Protein AF-A0A536P6S2-F1 (afdb_monomer)

Mean predicted aligned error: 12.69 Å

Secondary structure (DSSP, 8-state):
-------------------HHHHHHT-------SS-----PPEEEEEEEGGGTEEEEEETTS-EEEEEHHHHHHT--SHHHHEETTEEPS--TTPPPPHHHH-EEEEEEETTTEEEEEETTS-----EEHHHHHHHTT----

pLDDT: mean 82.08, std 23.65, range [28.11, 98.81]

Nearest PDB structures (foldseek):
  3o2g-assembly1_A  TM=8.408E-01  e=2.903E-04  Homo sapiens
  3n6w-assembly1_A-2  TM=8.376E-01  e=4.208E-04  Homo sapiens
  6npb-assembly1_A  TM=7.966E-01  e=5.657E-03  Leisingera caerulea
  6npc-assembly1_B  TM=8.077E-01  e=8.723E-03  Leisingera caerulea
  3k8r-assembly1_B  TM=5.014E-01  e=1.050E-02  Rhodospirillum rubrum ATCC 11170

Foldseek 3Di:
DDDDDDDDDDDDDPDPDPPVVVVVVPPPVPPPPDDDPQPDWFFPDWDQDQVQQWTWTQIPVRDIFIDRQVNVLLVQPDCQRQNDDPGGHPHDPPDDDDPQSRAFDDWADDPRFFIWTQTSVRDTRRTQGPVNRCVVRVNRDD

Sequence (142 aa):
MAGLGEIVDRDDPADAQLDLAEVVQRRRHVRIIERVADVFHRPASWEIVPDRKIFQITWDDGAVAEYPWEPLRRACPCAYCSGEGTFAGNVTATTKFSDTQTTLKEVYAVGRYGVTPEWADGHDTGIYTFKMLRKAAGLDQG

Solvent-accessible surface area (backbone atoms only — not comparable to full-atom values): 8950 Å² total; per-residue (Å²): 134,88,77,87,80,90,82,86,83,85,81,80,83,78,79,85,74,79,64,64,68,64,66,62,72,64,66,69,79,72,75,83,85,81,63,86,69,74,65,83,70,48,74,68,46,72,49,79,41,73,98,75,41,31,40,36,39,35,33,68,85,69,51,74,40,79,40,48,32,56,67,50,54,65,63,29,63,23,50,67,32,56,20,54,94,92,46,79,32,78,48,56,97,81,61,82,77,55,70,50,59,37,33,77,71,48,75,43,77,44,83,95,53,28,34,25,49,30,24,64,68,70,51,52,75,27,64,46,34,46,69,55,54,33,49,75,63,70,61,74,77,99

Structure (mmCIF, N/CA/C/O backbone):
data_AF-A0A536P6S2-F1
#
_entry.id   AF-A0A536P6S2-F1
#
loop_
_atom_site.group_PDB
_atom_site.id
_atom_site.type_symbol
_atom_site.label_atom_id
_atom_site.label_alt_id
_atom_site.label_comp_id
_atom_site.label_asym_id
_atom_site.label_entity_id
_atom_site.label_seq_id
_atom_site.pdbx_PDB_ins_code
_atom_site.Cartn_x
_atom_site.Cartn_y
_atom_site.Cartn_z
_atom_site.occupancy
_atom_site.B_iso_or_equiv
_atom_site.auth_seq_id
_atom_site.auth_comp_id
_atom_site.auth_asym_id
_atom_site.auth_atom_id
_atom_site.pdbx_PDB_model_num
ATOM 1 N N . MET A 1 1 ? 51.432 -28.717 -33.318 1.00 37.09 1 MET A N 1
ATOM 2 C CA . MET A 1 1 ? 51.151 -28.691 -34.769 1.00 37.09 1 MET A CA 1
ATOM 3 C C . MET A 1 1 ? 49.812 -29.369 -35.005 1.00 37.09 1 MET A C 1
ATOM 5 O O . MET A 1 1 ? 49.597 -30.392 -34.372 1.00 37.09 1 MET A O 1
ATOM 9 N N . ALA A 1 2 ? 49.007 -28.785 -35.907 1.00 31.33 2 ALA A N 1
ATOM 10 C CA . ALA A 1 2 ? 47.661 -29.177 -36.369 1.00 31.33 2 ALA A CA 1
ATOM 11 C C . ALA A 1 2 ? 46.539 -29.087 -35.308 1.00 31.33 2 ALA A C 1
ATOM 13 O O . ALA A 1 2 ? 46.718 -29.557 -34.196 1.00 31.33 2 ALA A O 1
ATOM 14 N N . GLY A 1 3 ? 45.364 -28.497 -35.537 1.00 32.91 3 GLY A N 1
ATOM 15 C CA . GLY A 1 3 ? 44.766 -27.851 -36.711 1.00 32.91 3 GLY A CA 1
ATOM 16 C C . GLY A 1 3 ? 43.229 -27.893 -36.571 1.00 32.91 3 GLY A C 1
ATOM 17 O O . GLY A 1 3 ? 42.715 -28.928 -36.171 1.00 32.91 3 GLY A O 1
ATOM 18 N N . LEU A 1 4 ? 42.565 -26.750 -36.817 1.00 30.77 4 LEU A N 1
ATOM 19 C CA . LEU A 1 4 ? 41.211 -26.495 -37.384 1.00 30.77 4 LEU A CA 1
ATOM 20 C C . LEU A 1 4 ? 40.275 -27.729 -37.505 1.00 30.77 4 LEU A C 1
ATOM 22 O O . LEU A 1 4 ? 40.678 -28.719 -38.095 1.00 30.77 4 LEU A O 1
ATOM 26 N N . GLY A 1 5 ? 39.024 -27.771 -37.037 1.00 28.11 5 GLY A N 1
ATOM 27 C CA . GLY A 1 5 ? 37.905 -26.851 -37.256 1.00 28.11 5 GLY A CA 1
ATOM 28 C C . GLY A 1 5 ? 36.646 -27.686 -37.597 1.00 28.11 5 GLY A C 1
ATOM 29 O O . GLY A 1 5 ? 36.777 -28.747 -38.192 1.00 28.11 5 GLY A O 1
ATOM 30 N N . GLU A 1 6 ? 35.466 -27.183 -37.214 1.00 33.53 6 GLU A N 1
ATOM 31 C CA . GLU A 1 6 ? 34.121 -27.534 -37.722 1.00 33.53 6 GLU A CA 1
ATOM 32 C C . GLU A 1 6 ? 33.497 -28.907 -37.387 1.00 33.53 6 GLU A C 1
ATOM 34 O O . GLU A 1 6 ? 33.768 -29.915 -38.029 1.00 33.53 6 GLU A O 1
ATOM 39 N N . ILE A 1 7 ? 32.534 -28.901 -36.454 1.00 34.84 7 ILE A N 1
ATOM 40 C CA . ILE A 1 7 ? 31.385 -29.821 -36.468 1.00 34.84 7 ILE A CA 1
ATOM 41 C C . ILE A 1 7 ? 30.159 -29.004 -36.043 1.00 34.84 7 ILE A C 1
ATOM 43 O O . ILE A 1 7 ? 29.958 -28.708 -34.866 1.00 34.84 7 ILE A O 1
ATOM 47 N N . VAL A 1 8 ? 29.383 -28.568 -37.032 1.00 36.19 8 VAL A N 1
ATOM 48 C CA . VAL A 1 8 ? 28.001 -28.126 -36.845 1.00 36.19 8 VAL A CA 1
ATOM 49 C C . VAL A 1 8 ? 27.143 -29.378 -36.712 1.00 36.19 8 VAL A C 1
ATOM 51 O O . VAL A 1 8 ? 26.859 -30.038 -37.707 1.00 36.19 8 VAL A O 1
ATOM 54 N N . ASP A 1 9 ? 26.754 -29.724 -35.489 1.00 35.53 9 ASP A N 1
ATOM 55 C CA . ASP A 1 9 ? 25.786 -30.794 -35.267 1.00 35.53 9 ASP A CA 1
ATOM 56 C C . ASP A 1 9 ? 24.378 -30.182 -35.252 1.00 35.53 9 ASP A C 1
ATOM 58 O O . ASP A 1 9 ? 23.983 -29.460 -34.332 1.00 35.53 9 ASP A O 1
ATOM 62 N N . ARG A 1 10 ? 23.684 -30.363 -36.380 1.00 42.69 10 ARG A N 1
ATOM 63 C CA . ARG A 1 10 ? 22.245 -30.157 -36.525 1.00 42.69 10 ARG A CA 1
ATOM 64 C C . ARG A 1 10 ? 21.596 -31.468 -36.110 1.00 42.69 10 ARG A C 1
ATOM 66 O O . ARG A 1 10 ? 21.543 -32.359 -36.941 1.00 42.69 10 ARG A O 1
ATOM 73 N N . ASP A 1 11 ? 21.052 -31.524 -34.905 1.00 35.03 11 ASP A N 1
ATOM 74 C CA . ASP A 1 11 ? 20.010 -32.486 -34.552 1.00 35.03 11 ASP A CA 1
ATOM 75 C C . ASP A 1 11 ? 19.083 -31.842 -33.514 1.00 35.03 11 ASP A C 1
ATOM 77 O O . ASP A 1 11 ? 19.274 -31.919 -32.302 1.00 35.03 11 ASP A O 1
ATOM 81 N N . ASP A 1 12 ? 18.086 -31.134 -34.040 1.00 36.62 12 ASP A N 1
ATOM 82 C CA . ASP A 1 12 ? 16.891 -30.707 -33.321 1.00 36.62 12 ASP A CA 1
ATOM 83 C C . ASP A 1 12 ? 15.873 -31.853 -33.468 1.00 36.62 12 ASP A C 1
ATOM 85 O O . ASP A 1 12 ? 15.397 -32.090 -34.586 1.00 36.62 12 ASP A O 1
ATOM 89 N N . PRO A 1 13 ? 15.577 -32.649 -32.422 1.00 39.16 13 PRO A N 1
ATOM 90 C CA . PRO A 1 13 ? 14.555 -33.673 -32.533 1.00 39.16 13 PRO A CA 1
ATOM 91 C C . PRO A 1 13 ? 13.181 -33.003 -32.586 1.00 39.16 13 PRO A C 1
ATOM 93 O O . PRO A 1 13 ? 12.671 -32.471 -31.598 1.00 39.16 13 PRO A O 1
ATOM 96 N N . ALA A 1 14 ? 12.585 -33.073 -33.773 1.00 38.59 14 ALA A N 1
ATOM 97 C CA . ALA A 1 14 ? 11.176 -32.823 -33.994 1.00 38.59 14 ALA A CA 1
ATOM 98 C C . ALA A 1 14 ? 10.310 -33.706 -33.072 1.00 38.59 14 ALA A C 1
ATOM 100 O O . ALA A 1 14 ? 10.590 -34.884 -32.850 1.00 38.59 14 ALA A O 1
ATOM 101 N N . ASP A 1 15 ? 9.216 -33.109 -32.603 1.00 40.62 15 ASP A N 1
ATOM 102 C CA . ASP A 1 15 ? 7.982 -33.788 -32.207 1.00 40.62 15 ASP A CA 1
ATOM 103 C C . ASP A 1 15 ? 7.994 -34.597 -30.898 1.00 40.62 15 ASP A C 1
ATOM 105 O O . ASP A 1 15 ? 7.636 -35.773 -30.846 1.00 40.62 15 ASP A O 1
ATOM 109 N N . ALA A 1 16 ? 8.233 -33.912 -29.776 1.00 46.00 16 ALA A N 1
ATOM 110 C CA . ALA A 1 16 ? 7.675 -34.331 -28.488 1.00 46.00 16 ALA A CA 1
ATOM 111 C C . ALA A 1 16 ? 6.178 -33.965 -28.425 1.00 46.00 16 ALA A C 1
ATOM 113 O O . ALA A 1 16 ? 5.768 -33.010 -27.762 1.00 46.00 16 ALA A O 1
ATOM 114 N N . GLN A 1 17 ? 5.346 -34.707 -29.157 1.00 45.62 17 GLN A N 1
ATOM 115 C CA . GLN A 1 17 ? 3.897 -34.574 -29.061 1.00 45.62 17 GLN A CA 1
ATOM 116 C C . GLN A 1 17 ? 3.435 -35.083 -27.689 1.00 45.62 17 GLN A C 1
ATOM 118 O O . GLN A 1 17 ? 3.521 -36.270 -27.384 1.00 45.62 17 GLN A O 1
ATOM 123 N N . LEU A 1 18 ? 2.963 -34.163 -26.845 1.00 49.62 18 LEU A N 1
ATOM 124 C CA . LEU A 1 18 ? 2.360 -34.472 -25.550 1.00 49.62 18 LEU A CA 1
ATOM 125 C C . LEU A 1 18 ? 1.127 -35.363 -25.761 1.00 49.62 18 LEU A C 1
ATOM 127 O O . LEU A 1 18 ? 0.113 -34.913 -26.300 1.00 49.62 18 LEU A O 1
ATOM 131 N N . ASP A 1 19 ? 1.203 -36.614 -25.310 1.00 52.81 19 ASP A N 1
ATOM 132 C CA . ASP A 1 19 ? 0.055 -37.514 -25.274 1.00 52.81 19 ASP A CA 1
ATOM 133 C C . ASP A 1 19 ? -0.924 -37.067 -24.173 1.00 52.81 19 ASP A C 1
ATOM 135 O O . ASP A 1 19 ? -0.798 -37.380 -22.985 1.00 52.81 19 ASP A O 1
ATOM 139 N N . LEU A 1 20 ? -1.924 -36.287 -24.585 1.00 54.59 20 LEU A N 1
ATOM 140 C CA . LEU A 1 20 ? -3.012 -35.806 -23.733 1.00 54.59 20 LEU A CA 1
ATOM 141 C C . LEU A 1 20 ? -3.833 -36.950 -23.107 1.00 54.59 20 LEU A C 1
ATOM 143 O O . LEU A 1 20 ? -4.493 -36.717 -22.091 1.00 54.59 20 LEU A O 1
ATOM 147 N N . ALA A 1 21 ? -3.794 -38.176 -23.644 1.00 51.12 21 ALA A N 1
ATOM 148 C CA . ALA A 1 21 ? -4.514 -39.307 -23.061 1.00 51.12 21 ALA A CA 1
ATOM 149 C C . ALA A 1 21 ? -3.882 -39.778 -21.737 1.00 51.12 21 ALA A C 1
ATOM 151 O O . ALA A 1 21 ? -4.612 -40.152 -20.812 1.00 51.12 21 ALA A O 1
ATOM 152 N N . GLU A 1 22 ? -2.556 -39.675 -21.585 1.00 51.16 22 GLU A N 1
ATOM 153 C CA . GLU A 1 22 ? -1.856 -40.066 -20.353 1.00 51.16 22 GLU A CA 1
ATOM 154 C C . GLU A 1 22 ? -2.121 -39.075 -19.199 1.00 51.16 22 GLU A C 1
ATOM 156 O O . GLU A 1 22 ? -2.325 -39.472 -18.045 1.00 51.16 22 GLU A O 1
ATOM 161 N N . VAL A 1 23 ? -2.228 -37.777 -19.513 1.00 52.94 23 VAL A N 1
ATOM 162 C CA . VAL A 1 23 ? -2.581 -36.721 -18.543 1.00 52.94 23 VAL A CA 1
ATOM 163 C C . VAL A 1 23 ? -4.010 -36.906 -18.014 1.00 52.94 23 VAL A C 1
ATOM 165 O O . VAL A 1 23 ? -4.269 -36.703 -16.825 1.00 52.94 23 VAL A O 1
ATOM 168 N N . VAL A 1 24 ? -4.943 -37.342 -18.867 1.00 55.06 24 VAL A N 1
ATOM 169 C CA . VAL A 1 24 ? -6.355 -37.540 -18.496 1.00 55.06 24 VAL A CA 1
ATOM 170 C C . VAL A 1 24 ? -6.556 -38.772 -17.604 1.00 55.06 24 VAL A C 1
ATOM 172 O O . VAL A 1 24 ? -7.428 -38.750 -16.731 1.00 55.06 24 VAL A O 1
ATOM 175 N N . GLN A 1 25 ? -5.757 -39.832 -17.761 1.00 51.69 25 GLN A N 1
ATOM 176 C CA . GLN A 1 25 ? -5.915 -41.071 -16.984 1.00 51.69 25 GLN A CA 1
ATOM 177 C C . GLN A 1 25 ? -5.308 -41.007 -15.575 1.00 51.69 25 GLN A C 1
ATOM 179 O O . GLN A 1 25 ? -5.736 -41.746 -14.688 1.00 51.69 25 GLN A O 1
ATOM 184 N N . ARG A 1 26 ? -4.410 -40.054 -15.293 1.00 49.38 26 ARG A N 1
ATOM 185 C CA . ARG A 1 26 ? -3.932 -39.760 -13.928 1.00 49.38 26 ARG A CA 1
ATOM 186 C C . ARG A 1 26 ? -4.860 -38.819 -13.155 1.00 49.38 26 ARG A C 1
ATOM 188 O O . ARG A 1 26 ? -4.395 -38.044 -12.317 1.00 49.38 26 ARG A O 1
ATOM 195 N N . ARG A 1 27 ? -6.180 -38.931 -13.351 1.00 48.56 27 ARG A N 1
ATOM 196 C CA . ARG A 1 27 ? -7.200 -38.372 -12.445 1.00 48.56 27 ARG A CA 1
ATOM 197 C C . ARG A 1 27 ? -7.149 -39.084 -11.091 1.00 48.56 27 ARG A C 1
ATOM 199 O O . ARG A 1 27 ? -8.082 -39.774 -10.681 1.00 48.56 27 ARG A O 1
ATOM 206 N N . ARG A 1 28 ? -6.071 -38.854 -10.337 1.00 54.34 28 ARG A N 1
ATOM 207 C CA . ARG A 1 28 ? -6.166 -38.845 -8.884 1.00 54.34 28 ARG A CA 1
ATOM 208 C C . ARG A 1 28 ? -7.189 -37.765 -8.584 1.00 54.34 28 ARG A C 1
ATOM 210 O O . ARG A 1 28 ? -6.916 -36.585 -8.779 1.00 54.34 28 ARG A O 1
ATOM 217 N N . HIS A 1 29 ? -8.386 -38.184 -8.191 1.00 49.28 29 HIS A N 1
ATOM 218 C CA . HIS A 1 29 ? -9.318 -37.318 -7.493 1.00 49.28 29 HIS A CA 1
ATOM 219 C C . HIS A 1 29 ? -8.568 -36.809 -6.265 1.00 49.28 29 HIS A C 1
ATOM 221 O O . HIS A 1 29 ? -8.510 -37.482 -5.237 1.00 49.28 29 HIS A O 1
ATOM 227 N N . VAL A 1 30 ? -7.909 -35.660 -6.403 1.00 50.25 30 VAL A N 1
ATOM 228 C CA . VAL A 1 30 ? -7.430 -34.907 -5.259 1.00 50.25 30 VAL A CA 1
ATOM 229 C C . VAL A 1 30 ? -8.705 -34.573 -4.508 1.00 50.25 30 VAL A C 1
ATOM 231 O O . VAL A 1 30 ? -9.544 -33.818 -4.996 1.00 50.25 30 VAL A O 1
ATOM 234 N N . ARG A 1 31 ? -8.913 -35.225 -3.364 1.00 45.38 31 ARG A N 1
ATOM 235 C CA . ARG A 1 31 ? -9.944 -34.806 -2.425 1.00 45.38 31 ARG A CA 1
ATOM 236 C C . ARG A 1 31 ? -9.509 -33.419 -1.958 1.00 45.38 31 ARG A C 1
ATOM 238 O O . ARG A 1 31 ? -8.645 -33.300 -1.104 1.00 45.38 31 ARG A O 1
ATOM 245 N N . ILE A 1 32 ? -10.036 -32.379 -2.603 1.00 56.75 32 ILE A N 1
ATOM 246 C CA . ILE A 1 32 ? -9.726 -30.969 -2.307 1.00 56.75 32 ILE A CA 1
ATOM 247 C C . ILE A 1 32 ? -10.210 -30.581 -0.897 1.00 56.75 32 ILE A C 1
ATOM 249 O O . ILE A 1 32 ? -9.811 -29.555 -0.359 1.00 56.75 32 ILE A O 1
ATOM 253 N N . ILE A 1 33 ? -11.030 -31.417 -0.263 1.00 54.16 33 ILE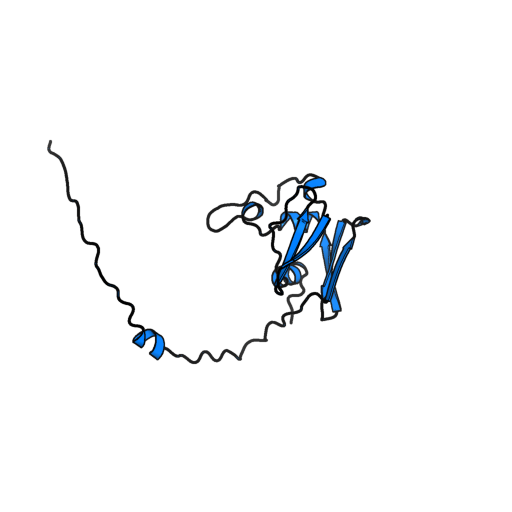 A N 1
ATOM 254 C CA . ILE A 1 33 ? -11.749 -31.083 0.961 1.00 54.16 33 ILE A CA 1
ATOM 255 C C . ILE A 1 33 ? -11.141 -31.825 2.153 1.00 54.16 33 ILE A C 1
ATOM 257 O O . ILE A 1 33 ? -11.722 -32.773 2.660 1.00 54.16 33 ILE A O 1
ATOM 261 N N . GLU A 1 34 ? -9.942 -31.421 2.560 1.00 52.31 34 GLU A N 1
ATOM 262 C CA . GLU A 1 34 ? -9.437 -31.634 3.925 1.00 52.31 34 GLU A CA 1
ATOM 263 C C . GLU A 1 34 ? -8.272 -30.670 4.188 1.00 52.31 34 GLU A C 1
ATOM 265 O O . GLU A 1 34 ? -7.107 -31.039 4.286 1.00 52.31 34 GLU A O 1
ATOM 270 N N . ARG A 1 35 ? -8.597 -29.379 4.228 1.00 50.47 35 ARG A N 1
ATOM 271 C CA . ARG A 1 35 ? -7.811 -28.305 4.843 1.00 50.47 35 ARG A CA 1
ATOM 272 C C . ARG A 1 35 ? -8.822 -27.238 5.229 1.00 50.47 35 ARG A C 1
ATOM 274 O O . ARG A 1 35 ? -9.755 -27.003 4.464 1.00 50.47 35 ARG A O 1
ATOM 281 N N . VAL A 1 36 ? -8.665 -26.664 6.417 1.00 50.12 36 VAL A N 1
ATOM 282 C CA . VAL A 1 36 ? -9.358 -25.443 6.845 1.00 50.12 36 VAL A CA 1
ATOM 283 C C . VAL A 1 36 ? -9.445 -24.523 5.630 1.00 50.12 36 VAL A C 1
ATOM 285 O O . VAL A 1 36 ? -8.419 -24.226 5.020 1.00 50.12 36 VAL A O 1
ATOM 288 N N . ALA A 1 37 ? -10.657 -24.229 5.160 1.00 53.59 37 ALA A N 1
ATOM 289 C CA . ALA A 1 37 ? -10.804 -23.322 4.037 1.00 53.59 37 ALA A CA 1
ATOM 290 C C . ALA A 1 37 ? -10.249 -21.982 4.518 1.00 53.59 37 ALA A C 1
ATOM 292 O O . ALA A 1 37 ? -10.870 -21.411 5.406 1.00 53.59 37 ALA A O 1
ATOM 293 N N . ASP A 1 38 ? -9.096 -21.541 3.991 1.00 58.50 38 ASP A N 1
ATOM 294 C CA . ASP A 1 38 ? -8.533 -20.213 4.268 1.00 58.50 38 ASP A CA 1
ATOM 295 C C . ASP A 1 38 ? -9.690 -19.209 4.161 1.00 58.50 38 ASP A C 1
ATOM 297 O O . ASP A 1 38 ? -10.192 -18.955 3.055 1.00 58.50 38 ASP A O 1
ATOM 301 N N . VAL A 1 39 ? -10.179 -18.695 5.293 1.00 70.88 39 VAL A N 1
ATOM 302 C CA . VAL A 1 39 ? -11.329 -17.794 5.271 1.00 70.88 39 VAL A CA 1
ATOM 303 C C . VAL A 1 39 ? -10.848 -16.487 4.655 1.00 70.88 39 VAL A C 1
ATOM 305 O O . VAL A 1 39 ? -10.059 -15.737 5.229 1.00 70.88 39 VAL A O 1
ATOM 308 N N . PHE A 1 40 ? -11.278 -16.231 3.420 1.00 81.69 40 PHE A N 1
ATOM 309 C CA . PHE A 1 40 ? -10.895 -15.021 2.706 1.00 81.69 40 PHE A CA 1
ATOM 310 C C . PHE A 1 40 ? -11.727 -13.839 3.203 1.00 81.69 40 PHE A C 1
ATOM 312 O O . PHE A 1 40 ? -12.792 -13.544 2.659 1.00 81.69 40 PHE A O 1
ATOM 319 N N . HIS A 1 41 ? -11.212 -13.160 4.222 1.00 89.81 41 HIS A N 1
ATOM 320 C CA . HIS A 1 41 ? -11.768 -11.910 4.725 1.00 89.81 41 HIS A CA 1
ATOM 321 C C . HIS A 1 41 ? -11.509 -10.756 3.759 1.00 89.81 41 HIS A C 1
ATOM 323 O O . HIS A 1 41 ? -10.382 -10.536 3.301 1.00 89.81 41 HIS A O 1
ATOM 329 N N . ARG A 1 42 ? -12.562 -10.002 3.450 1.00 91.38 42 ARG A N 1
ATOM 330 C CA . ARG A 1 42 ? -12.497 -8.814 2.592 1.00 91.38 42 ARG A CA 1
ATOM 331 C C . ARG A 1 42 ? -12.408 -7.547 3.439 1.00 91.38 42 ARG A C 1
ATOM 333 O O . ARG A 1 42 ? -12.895 -7.537 4.570 1.00 91.38 42 ARG A O 1
ATOM 340 N N . PRO A 1 43 ? -11.824 -6.458 2.913 1.00 96.50 43 PRO A N 1
ATOM 341 C CA . PRO A 1 43 ? -11.985 -5.160 3.549 1.00 96.50 43 PRO A CA 1
ATOM 342 C C . PRO A 1 43 ? -13.461 -4.749 3.491 1.00 96.50 43 PRO A C 1
ATOM 344 O O . PRO A 1 43 ? -14.076 -4.760 2.423 1.00 96.50 43 PRO A O 1
ATOM 347 N N . ALA A 1 44 ? -14.019 -4.380 4.637 1.00 97.12 44 ALA A N 1
ATOM 348 C CA . ALA A 1 44 ? -15.308 -3.710 4.737 1.00 97.12 44 ALA A CA 1
ATOM 349 C C . ALA A 1 44 ? -15.170 -2.215 4.402 1.00 97.12 44 ALA A C 1
ATOM 351 O O . ALA A 1 44 ? -16.031 -1.645 3.734 1.00 97.12 44 ALA A O 1
ATOM 352 N N . SER A 1 45 ? -14.067 -1.594 4.828 1.00 98.00 45 SER A N 1
ATOM 353 C CA . SER A 1 45 ? -13.717 -0.202 4.531 1.00 98.00 45 SER A CA 1
ATOM 354 C C . SER A 1 45 ? -12.221 0.046 4.740 1.00 98.00 45 SER A C 1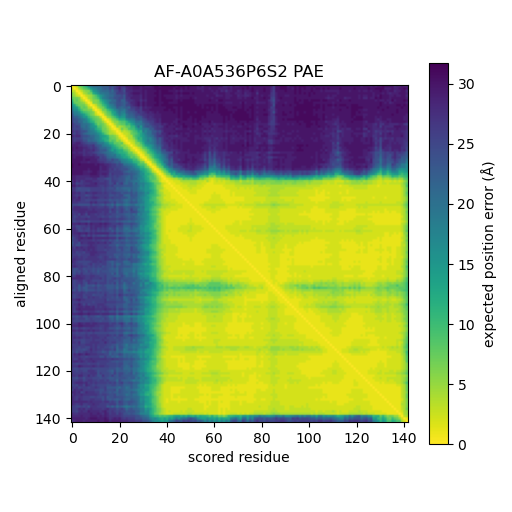
ATOM 356 O O . SER A 1 45 ? -11.517 -0.768 5.342 1.00 98.00 45 SER A O 1
ATOM 358 N N . TRP A 1 46 ? -11.729 1.190 4.267 1.00 98.50 46 TRP A N 1
ATOM 359 C CA . TRP A 1 46 ? -10.402 1.692 4.608 1.00 98.50 46 TRP A CA 1
ATOM 360 C C . TRP A 1 46 ? -10.388 3.213 4.712 1.00 98.50 46 TRP A C 1
ATOM 362 O O . TRP A 1 46 ? -11.258 3.892 4.170 1.00 98.50 46 TRP A O 1
ATOM 372 N N . GLU A 1 47 ? -9.377 3.733 5.395 1.00 98.50 47 GLU A N 1
ATOM 373 C CA . GLU A 1 47 ? -9.177 5.157 5.629 1.00 98.50 47 GLU A CA 1
ATOM 374 C C . GLU A 1 47 ? -7.684 5.500 5.560 1.00 98.50 47 GLU A C 1
ATOM 376 O O . GLU A 1 47 ? -6.823 4.732 5.996 1.00 98.50 47 GLU A O 1
ATOM 381 N N . ILE A 1 48 ? -7.375 6.678 5.022 1.00 98.69 48 ILE A N 1
ATOM 382 C CA . ILE A 1 48 ? -6.055 7.296 5.122 1.00 98.69 48 ILE A CA 1
ATOM 383 C C . ILE A 1 48 ? -6.132 8.291 6.279 1.00 98.69 48 ILE A C 1
ATOM 385 O O . ILE A 1 48 ? -6.965 9.190 6.239 1.00 98.69 48 ILE A O 1
ATOM 389 N N . VAL A 1 49 ? -5.273 8.143 7.291 1.00 98.56 49 VAL A N 1
ATOM 390 C CA . VAL A 1 49 ? -5.226 8.998 8.489 1.00 98.56 49 VAL A CA 1
ATOM 391 C C . VAL A 1 49 ? -3.932 9.827 8.453 1.00 98.56 49 VAL A C 1
ATOM 393 O O . VAL A 1 49 ? -2.900 9.369 8.964 1.00 98.56 49 VAL A O 1
ATOM 396 N N . PRO A 1 50 ? -3.931 11.025 7.828 1.00 97.50 50 PRO A N 1
ATOM 397 C CA . PRO A 1 50 ? -2.702 11.744 7.482 1.00 97.50 50 PRO A CA 1
ATOM 398 C C . PRO A 1 50 ? -1.906 12.212 8.698 1.00 97.50 50 PRO A C 1
ATOM 400 O O . PRO A 1 50 ? -0.689 12.050 8.723 1.00 97.50 50 PRO A O 1
ATOM 403 N N . ASP A 1 51 ? -2.587 12.699 9.738 1.00 97.75 51 ASP A N 1
ATOM 404 C CA . ASP A 1 51 ? -1.944 13.223 10.952 1.00 97.75 51 ASP A CA 1
ATOM 405 C C . ASP A 1 51 ? -1.098 12.167 11.677 1.00 97.75 51 ASP A C 1
ATOM 407 O O . ASP A 1 51 ? -0.106 12.490 12.329 1.00 97.75 51 ASP A O 1
ATOM 411 N N . ARG A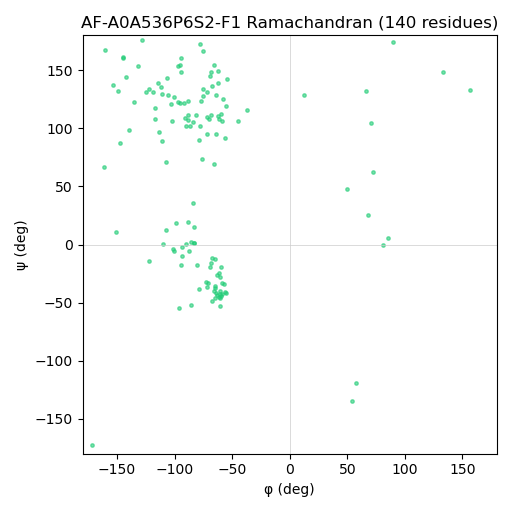 1 52 ? -1.468 10.886 11.537 1.00 98.31 52 ARG A N 1
ATOM 412 C CA . ARG A 1 52 ? -0.726 9.746 12.096 1.00 98.31 52 ARG A CA 1
ATOM 413 C C . ARG A 1 52 ? 0.148 9.031 11.060 1.00 98.31 52 ARG A C 1
ATOM 415 O O . ARG A 1 52 ? 0.885 8.124 11.432 1.00 98.31 52 ARG A O 1
ATOM 422 N N . LYS A 1 53 ? 0.070 9.413 9.779 1.00 98.56 53 LYS A N 1
ATOM 423 C CA . LYS A 1 53 ? 0.669 8.694 8.640 1.00 98.56 53 LYS A CA 1
ATOM 424 C C . LYS A 1 53 ? 0.330 7.196 8.655 1.00 98.56 53 LYS A C 1
ATOM 426 O O . LYS A 1 53 ? 1.206 6.338 8.518 1.00 98.56 53 LYS A O 1
ATOM 431 N N . ILE A 1 54 ? -0.956 6.896 8.846 1.00 98.81 54 ILE A N 1
ATOM 432 C CA . ILE A 1 54 ? -1.502 5.534 8.887 1.00 98.81 54 ILE A CA 1
ATOM 433 C C . ILE A 1 54 ? -2.443 5.311 7.701 1.00 98.81 54 ILE A C 1
ATOM 435 O O . ILE A 1 54 ? -3.228 6.185 7.340 1.00 98.81 54 ILE A O 1
ATOM 439 N N . PHE A 1 55 ? -2.369 4.131 7.097 1.00 98.81 55 PHE A N 1
ATOM 440 C CA . PHE A 1 55 ? -3.429 3.560 6.274 1.00 98.81 55 PHE A CA 1
ATOM 441 C C . PHE A 1 55 ? -4.144 2.489 7.099 1.00 98.81 55 PHE A C 1
ATOM 443 O O . PHE A 1 55 ? -3.501 1.553 7.565 1.00 98.81 55 PHE A O 1
ATOM 450 N N . GLN A 1 56 ? -5.444 2.633 7.324 1.00 98.81 56 GLN A N 1
ATOM 451 C CA . GLN A 1 56 ? -6.224 1.734 8.171 1.00 98.81 56 GLN A CA 1
ATOM 452 C C . GLN A 1 56 ? -7.215 0.937 7.326 1.00 98.81 56 GLN A C 1
ATOM 454 O O . GLN A 1 56 ? -7.911 1.508 6.491 1.00 98.81 56 GLN A O 1
ATOM 459 N N . ILE A 1 57 ? -7.323 -0.368 7.575 1.00 98.62 57 ILE A N 1
ATOM 460 C CA . ILE A 1 57 ? -8.338 -1.240 6.974 1.00 98.62 57 ILE A CA 1
ATOM 461 C C . ILE A 1 57 ? -9.205 -1.835 8.079 1.00 98.62 57 ILE A C 1
ATOM 463 O O . ILE A 1 57 ? -8.687 -2.401 9.043 1.00 98.62 57 ILE A O 1
ATOM 467 N N . THR A 1 58 ? -10.521 -1.760 7.896 1.00 98.44 58 THR A N 1
ATOM 468 C CA . THR A 1 58 ? -11.502 -2.531 8.664 1.00 98.44 58 THR A CA 1
ATOM 469 C C . THR A 1 58 ? -11.944 -3.723 7.826 1.00 98.44 58 THR A C 1
ATOM 471 O O . THR A 1 58 ? -12.342 -3.567 6.671 1.00 98.44 58 THR A O 1
ATOM 474 N N . TRP A 1 59 ? -11.860 -4.918 8.395 1.00 97.38 59 TRP A N 1
ATOM 475 C CA . TRP A 1 59 ? -12.173 -6.190 7.747 1.00 97.38 59 TRP A CA 1
ATOM 476 C C . TRP A 1 59 ? -13.617 -6.628 8.034 1.00 97.38 59 TRP A C 1
ATOM 478 O O . TRP A 1 59 ? -14.251 -6.152 8.975 1.00 97.38 59 TRP A O 1
ATOM 488 N N . ASP A 1 60 ? -14.154 -7.532 7.214 1.00 95.69 60 ASP A N 1
ATOM 489 C CA . ASP A 1 60 ? -15.527 -8.048 7.346 1.00 95.69 60 ASP A CA 1
ATOM 490 C C . ASP A 1 60 ? -15.769 -8.936 8.583 1.00 95.69 60 ASP A C 1
ATOM 492 O O . ASP A 1 60 ? -16.916 -9.118 8.988 1.00 95.69 60 ASP A O 1
ATOM 496 N N . ASP A 1 61 ? -14.708 -9.424 9.227 1.00 94.81 61 ASP A N 1
ATOM 497 C CA . ASP A 1 61 ? -14.726 -10.073 10.545 1.00 94.81 61 ASP A CA 1
ATOM 498 C C . ASP A 1 61 ? -14.636 -9.083 11.715 1.00 94.81 61 ASP A C 1
ATOM 500 O O . ASP A 1 61 ? -14.592 -9.492 12.875 1.00 94.81 61 ASP A O 1
ATOM 504 N N . GLY A 1 62 ? -14.604 -7.781 11.428 1.00 96.44 62 GLY A N 1
ATOM 505 C CA . GLY A 1 62 ? -14.466 -6.726 12.424 1.00 96.44 62 GLY A CA 1
ATOM 506 C C . GLY A 1 62 ? -13.030 -6.483 12.888 1.00 96.44 62 GLY A C 1
ATOM 507 O O . GLY A 1 62 ? -12.816 -5.580 13.699 1.00 96.44 62 GLY A O 1
ATOM 508 N N . ALA A 1 63 ? -12.035 -7.223 12.381 1.00 96.88 63 ALA A N 1
ATOM 509 C CA . ALA A 1 63 ? -10.639 -6.902 12.646 1.00 96.88 63 ALA A CA 1
ATOM 510 C C . ALA A 1 63 ? -10.285 -5.520 12.073 1.00 96.88 63 ALA A C 1
ATOM 512 O O . ALA A 1 63 ? -10.811 -5.089 11.044 1.00 96.88 63 ALA A O 1
ATOM 513 N N . VAL A 1 64 ? -9.344 -4.833 12.718 1.00 98.00 64 VAL A N 1
ATOM 514 C CA . VAL A 1 64 ? -8.793 -3.559 12.243 1.00 98.00 64 VAL A CA 1
ATOM 515 C C . VAL A 1 64 ? -7.282 -3.694 12.151 1.00 98.00 64 VAL A C 1
ATOM 517 O O . VAL A 1 64 ? -6.643 -4.171 13.086 1.00 98.00 64 VAL A O 1
ATOM 520 N N . ALA A 1 65 ? -6.720 -3.284 11.019 1.00 98.25 65 ALA A N 1
ATOM 521 C CA . ALA A 1 65 ? -5.283 -3.259 10.788 1.00 98.25 65 ALA A CA 1
ATOM 522 C C . ALA A 1 65 ? -4.830 -1.842 10.428 1.00 98.25 65 ALA A C 1
ATOM 524 O O . ALA A 1 65 ? -5.439 -1.194 9.578 1.00 98.25 65 ALA A O 1
ATOM 525 N N . GLU A 1 66 ? -3.747 -1.384 11.052 1.00 98.62 66 GLU A N 1
ATOM 526 C CA . GLU A 1 66 ? -3.096 -0.107 10.759 1.00 98.62 66 GLU A CA 1
ATOM 527 C C . GLU A 1 66 ? -1.730 -0.365 10.104 1.00 98.62 66 GLU A C 1
ATOM 529 O O . GLU A 1 66 ? -0.909 -1.128 10.614 1.00 98.62 66 GLU A O 1
ATOM 534 N N . TYR A 1 67 ? -1.477 0.293 8.975 1.00 98.69 67 TYR A N 1
ATOM 535 C CA . TYR A 1 67 ? -0.239 0.209 8.208 1.00 98.69 67 TYR A CA 1
ATOM 536 C C 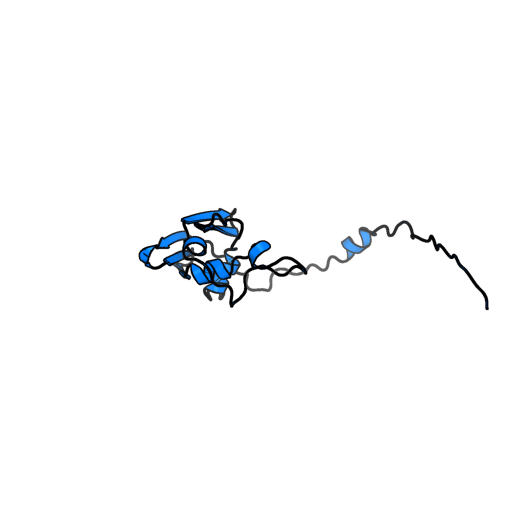. TYR A 1 67 ? 0.432 1.586 8.187 1.00 98.69 67 TYR A C 1
ATOM 538 O O . TYR A 1 67 ? -0.060 2.497 7.510 1.00 98.69 67 TYR A O 1
ATOM 546 N N . PRO A 1 68 ? 1.550 1.780 8.907 1.00 98.69 68 PRO A N 1
ATOM 547 C CA . PRO A 1 68 ? 2.299 3.024 8.820 1.00 98.69 68 PRO A CA 1
ATOM 548 C C . PRO A 1 68 ? 2.836 3.237 7.400 1.00 98.69 68 PRO A C 1
ATOM 550 O O . PRO A 1 68 ? 3.292 2.293 6.750 1.00 98.69 68 PRO A O 1
ATOM 553 N N . TRP A 1 69 ? 2.775 4.476 6.909 1.00 98.69 69 TRP A N 1
ATOM 554 C CA . TRP A 1 69 ? 3.032 4.789 5.499 1.00 98.69 69 TRP A CA 1
ATOM 555 C C . TRP A 1 69 ? 4.432 4.398 5.022 1.00 98.69 69 TRP A C 1
ATOM 557 O O . TRP A 1 69 ? 4.571 3.819 3.951 1.00 98.69 69 TRP A O 1
ATOM 567 N N . GLU A 1 70 ? 5.477 4.683 5.800 1.00 98.38 70 GLU A N 1
ATOM 568 C CA . GLU A 1 70 ? 6.853 4.376 5.393 1.00 98.38 70 GLU A CA 1
ATOM 569 C C . GLU A 1 70 ? 7.128 2.859 5.327 1.00 98.38 70 GLU A C 1
ATOM 571 O O . GLU A 1 70 ? 7.585 2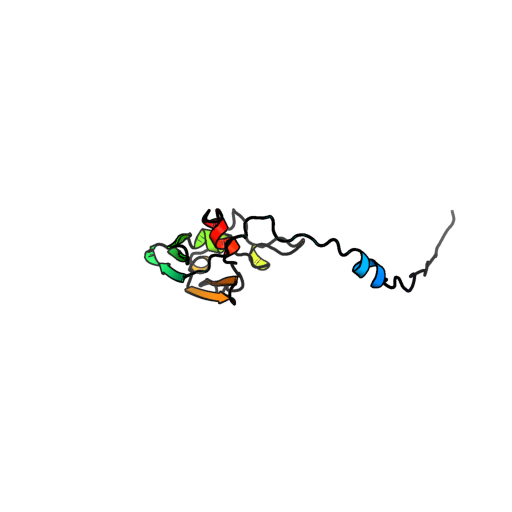.400 4.277 1.00 98.38 70 GLU A O 1
ATOM 576 N N . PRO A 1 71 ? 6.775 2.049 6.345 1.00 98.44 71 PRO A N 1
ATOM 577 C CA . PRO A 1 71 ? 6.832 0.593 6.245 1.00 98.44 71 PRO A CA 1
ATOM 578 C C . PRO A 1 71 ? 6.012 0.032 5.082 1.00 98.44 71 PRO A C 1
ATOM 580 O O . PRO A 1 71 ? 6.491 -0.859 4.379 1.00 98.44 71 PRO A O 1
ATOM 583 N N . LEU A 1 72 ? 4.813 0.575 4.837 1.00 98.56 72 LEU A N 1
ATOM 584 C CA . LEU A 1 72 ? 3.993 0.188 3.692 1.00 98.56 72 LEU A CA 1
ATOM 585 C C . LEU A 1 72 ? 4.737 0.487 2.382 1.00 98.56 72 LEU A C 1
ATOM 587 O O . LEU A 1 72 ? 4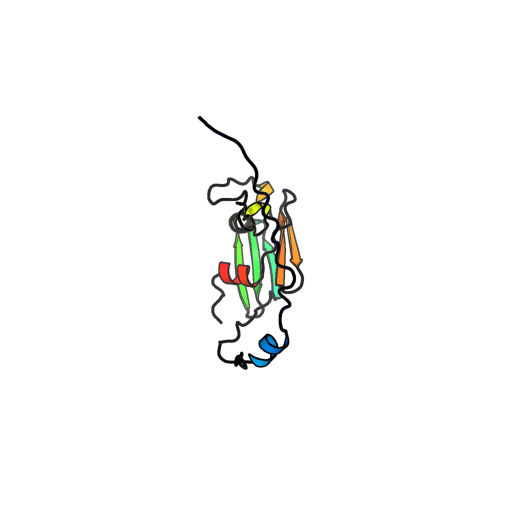.966 -0.429 1.601 1.00 98.56 72 LEU A O 1
ATOM 591 N N . ARG A 1 73 ? 5.226 1.719 2.183 1.00 98.56 73 ARG A N 1
ATOM 592 C CA . ARG A 1 73 ? 6.002 2.140 1.002 1.00 98.56 73 ARG A CA 1
ATOM 593 C C . ARG A 1 73 ? 7.232 1.274 0.761 1.00 98.56 73 ARG A C 1
ATOM 595 O O . ARG A 1 73 ? 7.549 0.963 -0.393 1.00 98.56 73 ARG A O 1
ATOM 602 N N . ARG A 1 74 ? 7.944 0.925 1.834 1.00 98.12 74 ARG A N 1
ATOM 603 C CA . ARG A 1 74 ? 9.133 0.071 1.793 1.00 98.12 74 ARG A CA 1
ATOM 604 C C . ARG A 1 74 ? 8.793 -1.341 1.326 1.00 98.12 74 ARG A C 1
ATOM 606 O O . ARG A 1 74 ? 9.576 -1.935 0.596 1.00 98.12 74 ARG A O 1
ATOM 613 N N . ALA A 1 75 ? 7.622 -1.844 1.703 1.00 98.06 75 ALA A N 1
ATOM 614 C CA . ALA A 1 75 ? 7.112 -3.154 1.316 1.00 98.06 75 ALA A CA 1
ATOM 615 C C . ALA A 1 75 ? 6.425 -3.174 -0.066 1.00 98.06 75 ALA A C 1
ATOM 617 O O . ALA A 1 75 ? 5.721 -4.136 -0.375 1.00 98.06 75 ALA A O 1
ATOM 618 N N . CYS A 1 76 ? 6.607 -2.138 -0.898 1.00 98.44 76 CYS A N 1
ATOM 619 C CA . CYS A 1 76 ? 5.975 -2.054 -2.212 1.00 98.44 76 CYS A CA 1
ATOM 620 C C . CYS A 1 76 ? 6.300 -3.280 -3.083 1.00 98.44 76 CYS A C 1
ATOM 622 O O . CYS A 1 76 ? 7.471 -3.501 -3.408 1.00 98.44 76 CYS A O 1
ATOM 624 N N . PRO A 1 77 ? 5.286 -4.061 -3.505 1.00 97.88 77 PRO A N 1
ATOM 625 C CA . PRO A 1 77 ? 5.503 -5.336 -4.181 1.00 97.88 77 PRO A CA 1
ATOM 626 C C . PRO A 1 77 ? 5.760 -5.209 -5.684 1.00 97.88 77 PRO A C 1
ATOM 628 O O . PRO A 1 77 ? 5.904 -6.225 -6.357 1.00 97.88 77 PRO A O 1
ATOM 631 N N . CYS A 1 78 ? 5.790 -3.994 -6.240 1.00 98.06 78 CYS A N 1
ATOM 632 C CA . CYS A 1 78 ? 6.051 -3.817 -7.665 1.00 98.06 78 CYS A CA 1
ATOM 633 C C . CYS A 1 78 ? 7.480 -4.254 -8.027 1.00 98.06 78 CYS A C 1
ATOM 635 O O . CYS A 1 78 ? 8.399 -4.179 -7.202 1.00 98.06 78 CYS A O 1
ATOM 637 N N . ALA A 1 79 ? 7.680 -4.634 -9.290 1.00 97.56 79 ALA A N 1
ATOM 638 C CA . ALA A 1 79 ? 8.976 -5.079 -9.799 1.00 97.56 79 ALA A CA 1
ATOM 639 C C . ALA A 1 79 ? 10.087 -4.032 -9.600 1.00 97.56 79 ALA A C 1
ATOM 641 O O . ALA A 1 79 ? 11.224 -4.381 -9.300 1.00 97.56 79 ALA A O 1
ATOM 642 N N . TYR A 1 80 ? 9.765 -2.735 -9.684 1.00 96.94 80 TYR A N 1
ATOM 643 C CA . TYR A 1 80 ? 10.745 -1.677 -9.431 1.00 96.94 80 TYR A CA 1
ATOM 644 C C . TYR A 1 80 ? 11.245 -1.681 -7.981 1.00 96.94 80 TYR A C 1
ATOM 646 O O . TYR A 1 80 ? 12.437 -1.487 -7.742 1.00 96.94 80 TYR A O 1
ATOM 654 N N . CYS A 1 81 ? 10.359 -1.879 -7.004 1.00 97.62 81 CYS A N 1
ATOM 655 C CA . CYS A 1 81 ? 10.715 -1.809 -5.590 1.00 97.62 81 CYS A CA 1
ATOM 656 C C . CYS A 1 81 ? 11.256 -3.134 -5.058 1.00 97.62 81 CYS A C 1
ATOM 658 O O . CYS A 1 81 ? 12.341 -3.134 -4.484 1.00 97.62 81 CYS A O 1
ATOM 660 N N . SER A 1 82 ? 10.525 -4.229 -5.269 1.00 97.06 82 SER A N 1
ATOM 661 C CA . SER A 1 82 ? 10.843 -5.552 -4.715 1.00 97.06 82 SER A CA 1
ATOM 662 C C . SER A 1 82 ? 11.656 -6.443 -5.660 1.00 97.06 82 SER A C 1
ATOM 664 O O . SER A 1 82 ? 12.288 -7.392 -5.201 1.00 97.06 82 SER A O 1
ATOM 666 N N . GLY A 1 83 ? 11.693 -6.124 -6.955 1.00 96.44 83 GLY A N 1
ATOM 667 C CA . GLY A 1 83 ? 12.302 -6.973 -7.978 1.00 96.44 83 GLY A CA 1
ATOM 668 C C . GLY A 1 83 ? 11.312 -7.965 -8.586 1.00 96.44 83 GLY A C 1
ATOM 669 O O . GLY A 1 83 ? 10.167 -8.079 -8.149 1.00 96.44 83 GLY A O 1
ATOM 670 N N . GLU A 1 84 ? 11.761 -8.688 -9.607 1.00 94.81 84 GLU A N 1
ATOM 671 C CA . GLU A 1 84 ? 10.982 -9.727 -10.281 1.00 94.81 84 GLU A CA 1
ATOM 672 C C . GLU A 1 84 ? 11.913 -10.823 -10.814 1.00 94.81 84 GLU A C 1
ATOM 674 O O . GLU A 1 84 ? 12.927 -10.544 -11.457 1.00 94.81 84 GLU A O 1
ATOM 679 N N . GLY A 1 85 ? 11.582 -12.089 -10.546 1.00 93.00 85 GLY A N 1
ATOM 680 C CA . GLY A 1 85 ? 12.413 -13.224 -10.951 1.00 93.00 85 GLY A CA 1
ATOM 681 C C . GLY A 1 85 ? 13.838 -13.121 -10.396 1.00 93.00 85 GLY A C 1
ATOM 682 O O . GLY A 1 85 ? 14.042 -13.107 -9.185 1.00 93.00 85 GLY A O 1
ATOM 683 N N . THR A 1 86 ? 14.829 -13.061 -11.287 1.00 93.69 86 THR A N 1
ATOM 684 C CA . THR A 1 86 ? 16.250 -12.911 -10.930 1.00 93.69 86 THR A CA 1
ATOM 685 C C . THR A 1 86 ? 16.697 -11.454 -10.784 1.00 93.69 86 THR A C 1
ATOM 687 O O . THR A 1 86 ? 17.846 -11.209 -10.420 1.00 93.69 86 THR A O 1
ATOM 690 N N . PHE A 1 87 ? 15.836 -10.481 -11.095 1.00 94.12 87 PHE A N 1
ATOM 691 C CA . PHE A 1 87 ? 16.167 -9.062 -11.018 1.00 94.12 87 PHE A CA 1
ATOM 692 C C . PHE A 1 87 ? 15.869 -8.523 -9.622 1.00 94.12 87 PHE A C 1
ATOM 694 O O . PHE A 1 87 ? 14.739 -8.602 -9.143 1.00 94.12 87 PHE A O 1
ATOM 701 N N . ALA A 1 88 ? 16.887 -7.956 -8.977 1.00 94.62 88 ALA A N 1
ATOM 702 C CA . ALA A 1 88 ? 16.724 -7.286 -7.695 1.00 94.62 88 ALA A CA 1
ATOM 703 C C . ALA A 1 88 ? 15.931 -5.979 -7.848 1.00 94.62 88 ALA A C 1
ATOM 705 O O . ALA A 1 88 ? 16.068 -5.266 -8.843 1.00 94.62 88 ALA A O 1
ATOM 706 N N . GLY A 1 89 ? 15.128 -5.658 -6.835 1.00 96.44 89 GLY A N 1
ATOM 707 C CA . GLY A 1 89 ? 14.446 -4.373 -6.734 1.00 96.44 89 GLY A CA 1
ATOM 708 C C . GLY A 1 89 ? 15.356 -3.238 -6.260 1.00 96.44 89 GLY A C 1
ATOM 709 O O . GLY A 1 89 ? 16.494 -3.447 -5.840 1.00 96.44 89 GLY A O 1
ATOM 710 N N . ASN A 1 90 ? 14.829 -2.015 -6.297 1.00 97.25 90 ASN A N 1
ATOM 711 C CA . ASN A 1 90 ? 15.542 -0.792 -5.915 1.00 97.25 90 ASN A CA 1
ATOM 712 C C . ASN A 1 90 ? 15.321 -0.388 -4.445 1.00 97.25 90 ASN A C 1
ATOM 714 O O . ASN A 1 90 ? 15.978 0.528 -3.946 1.00 97.25 90 ASN A O 1
ATOM 718 N N . VAL A 1 91 ? 14.386 -1.035 -3.740 1.00 97.38 91 VAL A N 1
ATOM 719 C CA . VAL A 1 91 ? 14.082 -0.743 -2.336 1.00 97.38 91 VAL A CA 1
ATOM 720 C C . VAL A 1 91 ? 14.641 -1.844 -1.444 1.00 97.38 91 VA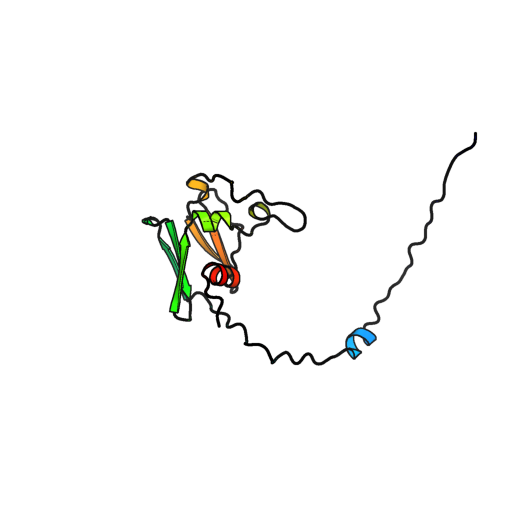L A C 1
ATOM 722 O O . VAL A 1 91 ? 14.396 -3.027 -1.640 1.00 97.38 91 VAL A O 1
ATOM 725 N N . THR A 1 92 ? 15.386 -1.435 -0.424 1.00 96.00 92 THR A N 1
ATOM 726 C CA . THR A 1 92 ? 16.009 -2.314 0.569 1.00 96.00 92 THR A CA 1
ATOM 727 C C . THR A 1 92 ? 15.658 -1.844 1.979 1.00 96.00 92 THR A C 1
ATOM 729 O O . THR A 1 92 ? 15.049 -0.787 2.163 1.00 96.00 92 THR A O 1
ATOM 732 N N . ALA A 1 93 ? 16.086 -2.582 3.004 1.00 94.31 93 ALA A N 1
ATOM 733 C CA . ALA A 1 93 ? 15.933 -2.162 4.399 1.00 94.31 93 ALA A CA 1
ATOM 734 C C . ALA A 1 93 ? 16.672 -0.848 4.729 1.00 94.31 93 ALA A C 1
ATOM 736 O O . ALA A 1 93 ? 16.277 -0.142 5.651 1.00 94.31 93 ALA A O 1
ATOM 737 N N . THR A 1 94 ? 17.720 -0.495 3.977 1.00 95.50 94 THR A N 1
ATOM 738 C CA . THR A 1 94 ? 18.539 0.706 4.217 1.00 95.50 94 THR A CA 1
ATOM 739 C C . THR A 1 94 ? 18.201 1.870 3.287 1.00 95.50 94 THR A C 1
ATOM 741 O O . THR A 1 94 ? 18.747 2.962 3.456 1.00 95.50 94 THR A O 1
ATOM 744 N N . THR A 1 95 ? 17.285 1.677 2.330 1.00 96.69 95 THR A N 1
ATOM 745 C CA . THR A 1 95 ? 16.810 2.751 1.450 1.00 96.69 95 THR A CA 1
ATOM 746 C C . THR A 1 95 ? 16.227 3.887 2.291 1.00 96.69 95 THR A C 1
ATOM 748 O O . THR A 1 95 ? 15.337 3.670 3.119 1.00 96.69 95 THR A O 1
ATOM 751 N N . LYS A 1 96 ? 16.737 5.102 2.078 1.00 97.50 96 LYS A N 1
ATOM 752 C CA . LYS A 1 96 ? 16.209 6.327 2.679 1.00 97.50 96 LYS A CA 1
ATOM 753 C C . LYS A 1 96 ? 15.187 6.930 1.728 1.00 97.50 96 LYS A C 1
ATOM 755 O O . LYS A 1 96 ? 15.532 7.231 0.590 1.00 97.50 96 LYS A O 1
ATOM 760 N N . PHE A 1 97 ? 13.963 7.106 2.202 1.00 97.94 97 PHE A N 1
ATOM 761 C CA . PHE A 1 97 ? 12.915 7.777 1.445 1.00 97.94 97 PHE A CA 1
ATOM 762 C C . PHE A 1 97 ? 12.851 9.261 1.799 1.00 97.94 97 PHE A C 1
ATOM 764 O O . PHE A 1 97 ? 13.117 9.643 2.941 1.00 97.94 97 PHE A O 1
ATOM 771 N N . SER A 1 98 ? 12.468 10.092 0.831 1.00 98.31 98 SER A N 1
ATOM 772 C CA . SER A 1 98 ? 11.995 11.444 1.128 1.00 98.31 98 SER A CA 1
ATOM 773 C C . SER A 1 98 ? 10.570 11.418 1.700 1.00 98.31 98 SER A C 1
ATOM 775 O O . SER A 1 98 ? 9.853 10.415 1.608 1.00 98.31 98 SER A O 1
ATOM 777 N N . ASP A 1 99 ? 10.134 12.544 2.265 1.00 98.00 99 ASP A N 1
ATOM 778 C CA . ASP A 1 99 ? 8.757 12.694 2.750 1.00 98.00 99 ASP A CA 1
ATOM 779 C C . ASP A 1 99 ? 7.738 12.530 1.608 1.00 98.00 99 ASP A C 1
ATOM 781 O O . ASP A 1 99 ? 6.752 11.810 1.750 1.00 98.00 99 ASP A O 1
ATOM 785 N N . THR A 1 100 ? 8.037 13.069 0.421 1.00 98.38 100 THR A N 1
ATOM 786 C CA . THR A 1 100 ? 7.211 12.899 -0.784 1.00 98.38 100 THR A CA 1
ATOM 787 C C . THR A 1 100 ? 7.046 11.426 -1.170 1.00 98.38 100 THR A C 1
ATOM 789 O O . THR A 1 100 ? 5.935 10.989 -1.448 1.00 98.38 100 THR A O 1
ATOM 792 N N . GLN A 1 101 ? 8.116 10.627 -1.116 1.00 98.44 101 GLN A N 1
ATOM 793 C CA . GLN A 1 101 ? 8.065 9.205 -1.491 1.00 98.44 101 GLN A CA 1
ATOM 794 C C . GLN A 1 101 ? 7.254 8.341 -0.521 1.00 98.44 101 GLN A C 1
ATOM 796 O O . GLN A 1 101 ? 6.865 7.233 -0.874 1.00 98.44 101 GLN A O 1
ATOM 801 N N . THR A 1 102 ? 7.028 8.820 0.704 1.00 98.50 102 THR A N 1
ATOM 802 C CA . THR A 1 102 ? 6.272 8.108 1.749 1.00 98.50 102 THR A CA 1
ATOM 803 C C . THR A 1 102 ? 4.929 8.754 2.054 1.00 98.50 102 THR A C 1
ATOM 805 O O . THR A 1 102 ? 4.199 8.255 2.903 1.00 98.50 102 THR A O 1
ATOM 808 N N . THR A 1 103 ? 4.570 9.844 1.378 1.00 98.69 103 THR A N 1
ATOM 809 C CA . THR A 1 103 ? 3.270 10.489 1.559 1.00 98.69 103 THR A CA 1
ATOM 810 C C . THR A 1 103 ? 2.223 9.749 0.742 1.00 98.69 103 THR A C 1
ATOM 812 O O . THR A 1 103 ? 2.256 9.796 -0.487 1.00 98.69 103 THR A O 1
ATOM 815 N N . LEU A 1 104 ? 1.301 9.066 1.419 1.00 98.75 104 LEU A N 1
ATOM 816 C CA . L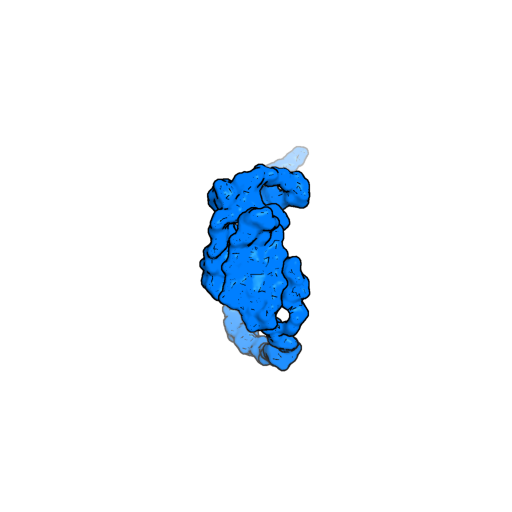EU A 1 104 ? 0.180 8.383 0.781 1.00 98.75 104 LEU A CA 1
ATOM 817 C C . LEU A 1 104 ? -0.887 9.407 0.382 1.00 98.75 104 LEU A C 1
ATOM 819 O O . LEU A 1 104 ? -1.361 10.171 1.225 1.00 98.75 104 LEU A O 1
ATOM 823 N N . LYS A 1 105 ? -1.246 9.437 -0.901 1.00 98.56 105 LYS A N 1
ATOM 824 C CA . LYS A 1 105 ? -2.239 10.361 -1.457 1.00 98.56 105 LYS A CA 1
ATOM 825 C C . LYS A 1 105 ? -3.607 9.718 -1.532 1.00 98.56 105 LYS A C 1
ATOM 827 O O . LYS A 1 105 ? -4.553 10.262 -0.980 1.00 98.56 105 LYS A O 1
ATOM 832 N N . GLU A 1 106 ? -3.674 8.571 -2.190 1.00 98.56 106 GLU A N 1
ATOM 833 C CA . GLU A 1 106 ? -4.914 7.863 -2.482 1.00 98.56 106 GLU A CA 1
ATOM 834 C C . GLU A 1 106 ? -4.687 6.352 -2.427 1.00 98.56 106 GLU A C 1
ATOM 836 O O . GLU A 1 106 ? -3.555 5.868 -2.490 1.00 98.56 106 GLU A O 1
ATOM 841 N N . VAL A 1 107 ? -5.773 5.592 -2.298 1.00 98.62 107 VAL A N 1
ATOM 842 C CA . VAL A 1 107 ? -5.748 4.127 -2.368 1.00 98.62 107 VAL A CA 1
ATOM 843 C C . VAL A 1 107 ? -6.902 3.647 -3.234 1.00 98.62 107 VAL A C 1
ATOM 845 O O . VAL A 1 107 ? -8.069 3.889 -2.924 1.00 98.62 107 VAL A O 1
ATOM 848 N N . TYR A 1 108 ? -6.579 2.903 -4.287 1.00 97.88 108 TYR A N 1
ATOM 849 C CA . TYR A 1 108 ? -7.557 2.371 -5.229 1.00 97.88 108 TYR A CA 1
ATOM 850 C C . TYR A 1 108 ? -7.745 0.870 -5.053 1.00 97.88 108 TYR A C 1
ATOM 852 O O . TYR A 1 108 ? -6.790 0.126 -4.826 1.00 97.88 108 TYR A O 1
ATOM 860 N N . ALA A 1 109 ? -8.981 0.402 -5.215 1.00 97.50 109 ALA A N 1
ATOM 861 C CA . ALA A 1 109 ? -9.265 -1.023 -5.290 1.00 97.50 109 ALA A CA 1
ATOM 862 C C . ALA A 1 109 ? -8.678 -1.620 -6.576 1.00 97.50 109 ALA A C 1
ATOM 864 O O . ALA A 1 109 ? -8.870 -1.076 -7.663 1.00 97.50 109 ALA A O 1
ATOM 865 N N . VAL A 1 110 ? -8.056 -2.793 -6.469 1.00 97.31 110 VAL A N 1
ATOM 866 C CA . VAL A 1 110 ? -7.663 -3.602 -7.625 1.00 97.31 110 VAL A CA 1
ATOM 867 C C . VAL A 1 110 ? -8.483 -4.887 -7.614 1.00 97.31 110 VAL A C 1
ATOM 869 O O . VAL A 1 110 ? -8.203 -5.853 -6.896 1.00 97.31 110 VAL A O 1
ATOM 872 N N . GLY A 1 111 ? -9.563 -4.873 -8.398 1.00 94.56 111 GLY A N 1
ATOM 873 C CA . GLY A 1 111 ? -10.537 -5.959 -8.436 1.00 94.56 111 GLY A CA 1
ATOM 874 C C . GLY A 1 111 ? -11.086 -6.287 -7.044 1.00 94.56 111 GLY A C 1
ATOM 875 O O . GLY A 1 111 ? -11.460 -5.405 -6.278 1.00 94.56 111 GLY A O 1
ATOM 876 N N . ARG A 1 112 ? -11.149 -7.583 -6.718 1.00 92.81 112 ARG A N 1
ATOM 877 C CA . ARG A 1 112 ? -11.596 -8.089 -5.404 1.00 92.81 112 ARG A CA 1
ATOM 878 C C . ARG A 1 112 ? -10.455 -8.640 -4.547 1.00 92.81 112 ARG A C 1
ATOM 880 O O . ARG A 1 112 ? -10.725 -9.350 -3.581 1.00 92.81 112 ARG A O 1
ATOM 887 N N . TYR A 1 113 ? -9.203 -8.393 -4.929 1.00 94.12 113 TYR A N 1
ATOM 888 C CA . TYR A 1 113 ? -8.059 -9.122 -4.375 1.00 94.12 113 TYR A CA 1
ATOM 889 C C . TYR A 1 113 ? -7.000 -8.238 -3.719 1.00 94.12 113 TYR A C 1
ATOM 891 O O . TYR A 1 113 ? -6.158 -8.774 -2.998 1.00 94.12 113 TYR A O 1
ATOM 899 N N . GLY A 1 114 ? -7.020 -6.924 -3.940 1.00 97.12 114 GLY A N 1
ATOM 900 C CA . GLY A 1 114 ? -6.035 -6.028 -3.355 1.00 97.12 114 GLY A CA 1
ATOM 901 C C . GLY A 1 114 ? -6.344 -4.556 -3.560 1.00 97.12 114 GLY A C 1
ATOM 902 O O . GLY A 1 114 ? -7.403 -4.182 -4.066 1.00 97.12 114 GLY A O 1
ATOM 903 N N . VAL A 1 115 ? -5.378 -3.736 -3.168 1.00 98.50 115 VAL A N 1
ATOM 904 C CA . VAL A 1 115 ? -5.382 -2.282 -3.332 1.00 98.50 115 VAL A CA 1
ATOM 905 C C . VAL A 1 115 ? -4.056 -1.807 -3.909 1.00 98.50 115 VAL A C 1
ATOM 907 O O . VAL A 1 115 ? -3.025 -2.452 -3.711 1.00 98.50 115 VAL A O 1
ATOM 910 N N . THR A 1 116 ? -4.085 -0.671 -4.599 1.00 98.38 116 THR A N 1
ATOM 911 C CA . THR A 1 116 ? -2.886 0.048 -5.024 1.00 98.38 116 THR A CA 1
ATOM 912 C C . THR A 1 116 ? -2.842 1.434 -4.366 1.00 98.38 116 THR A C 1
ATOM 914 O O . THR A 1 116 ? -3.773 2.223 -4.549 1.00 98.38 116 THR A O 1
ATOM 917 N N . PRO A 1 117 ? -1.830 1.718 -3.529 1.00 98.50 117 PRO A N 1
ATOM 918 C CA . PRO A 1 117 ? -1.560 3.050 -3.003 1.00 98.50 117 PRO A CA 1
ATOM 919 C C . PRO A 1 117 ? -0.920 3.949 -4.067 1.00 98.50 117 PRO A C 1
ATOM 921 O O . PRO A 1 117 ? 0.057 3.542 -4.694 1.00 98.50 117 PRO A O 1
ATOM 924 N N . GLU A 1 118 ? -1.411 5.179 -4.202 1.00 98.69 118 GLU A N 1
ATOM 925 C CA . GLU A 1 118 ? -0.749 6.259 -4.939 1.00 98.69 118 GLU A CA 1
ATOM 926 C C . GLU A 1 118 ? 0.056 7.126 -3.964 1.00 98.69 118 GLU A C 1
ATOM 928 O O . GLU A 1 118 ? -0.479 7.690 -3.004 1.00 98.69 118 GLU A O 1
ATOM 933 N N . TRP A 1 119 ? 1.359 7.234 -4.203 1.00 98.75 119 TRP A N 1
ATOM 934 C CA . TRP A 1 119 ? 2.289 8.024 -3.399 1.00 98.75 119 TRP A CA 1
ATOM 935 C C . TRP A 1 119 ? 2.500 9.414 -4.008 1.00 98.75 119 TRP A C 1
ATOM 937 O O . TRP A 1 119 ? 2.378 9.606 -5.214 1.00 98.75 119 TRP A O 1
ATOM 947 N N . ALA A 1 120 ? 2.868 10.406 -3.194 1.00 98.62 120 ALA A N 1
ATOM 948 C CA . ALA A 1 120 ? 3.034 11.784 -3.664 1.00 98.62 120 ALA A CA 1
ATOM 949 C C . ALA A 1 120 ? 4.215 11.985 -4.636 1.00 98.62 120 ALA A C 1
ATOM 951 O O . ALA A 1 120 ? 4.317 13.044 -5.252 1.00 98.62 120 ALA A O 1
ATOM 952 N N . ASP A 1 121 ? 5.104 10.996 -4.782 1.00 98.00 121 ASP A N 1
ATOM 953 C CA . ASP A 1 121 ? 6.139 10.953 -5.824 1.00 98.00 121 ASP A CA 1
ATOM 954 C C . ASP A 1 121 ? 5.618 10.408 -7.171 1.00 98.00 121 ASP A C 1
ATOM 956 O O . ASP A 1 121 ? 6.389 10.301 -8.123 1.00 98.00 121 ASP A O 1
ATOM 960 N N . GLY A 1 122 ? 4.324 10.075 -7.253 1.00 97.94 122 GLY A N 1
ATOM 961 C CA . GLY A 1 122 ? 3.660 9.504 -8.424 1.00 97.94 122 GLY A CA 1
ATOM 962 C C . GLY A 1 122 ? 3.773 7.982 -8.530 1.00 97.94 122 GLY A C 1
ATOM 963 O O . GLY A 1 122 ? 3.382 7.417 -9.545 1.00 97.94 122 GLY A O 1
ATOM 964 N N . HIS A 1 123 ? 4.334 7.298 -7.530 1.00 98.25 123 HIS A N 1
ATOM 965 C CA . HIS A 1 123 ? 4.438 5.842 -7.548 1.00 98.25 123 HIS A CA 1
ATOM 966 C C . HIS A 1 123 ? 3.071 5.198 -7.248 1.00 98.25 123 HIS A C 1
ATOM 968 O O . HIS A 1 123 ? 2.468 5.505 -6.227 1.00 98.25 123 HIS A O 1
ATOM 974 N N . ASP A 1 124 ? 2.595 4.281 -8.094 1.00 98.12 124 ASP A N 1
ATOM 975 C CA . ASP A 1 124 ? 1.226 3.730 -7.999 1.00 98.12 124 ASP A CA 1
ATOM 976 C C . ASP A 1 124 ? 1.082 2.285 -8.527 1.00 98.12 124 ASP A C 1
ATOM 978 O O . ASP A 1 124 ? -0.020 1.761 -8.692 1.00 98.12 124 ASP A O 1
ATOM 982 N N . THR A 1 125 ? 2.199 1.610 -8.808 1.00 97.38 125 THR A N 1
ATOM 983 C CA . THR A 1 125 ? 2.202 0.286 -9.464 1.00 97.38 125 THR A CA 1
ATOM 984 C C . THR A 1 125 ? 2.241 -0.892 -8.483 1.00 97.38 125 THR A C 1
ATOM 986 O O . THR A 1 125 ? 2.231 -2.056 -8.888 1.00 97.38 125 THR A O 1
ATOM 989 N N . GLY A 1 126 ? 2.313 -0.617 -7.179 1.00 97.81 126 GLY A N 1
ATOM 990 C CA . GLY A 1 126 ? 2.384 -1.633 -6.131 1.00 97.81 126 GLY A CA 1
ATOM 991 C C . GLY A 1 126 ? 1.010 -2.162 -5.736 1.00 97.81 126 GLY A C 1
ATOM 992 O O . GLY A 1 126 ? 0.301 -1.509 -4.980 1.00 97.81 126 GLY A O 1
ATOM 993 N N . ILE A 1 127 ? 0.666 -3.380 -6.162 1.00 98.50 127 ILE A N 1
ATOM 994 C CA . ILE A 1 127 ? -0.601 -4.021 -5.783 1.00 98.50 127 ILE A CA 1
ATOM 995 C C . ILE A 1 127 ? -0.413 -4.860 -4.517 1.00 98.50 127 ILE A C 1
ATOM 997 O O . ILE A 1 127 ? 0.173 -5.942 -4.546 1.00 98.50 127 ILE A O 1
ATOM 1001 N N . TYR A 1 128 ? -0.969 -4.394 -3.404 1.00 98.25 128 TYR A N 1
ATOM 1002 C CA . TYR A 1 128 ? -0.979 -5.119 -2.139 1.00 98.25 128 TYR A CA 1
ATOM 1003 C C . TYR A 1 128 ? -2.213 -6.007 -2.089 1.00 98.25 128 TYR A C 1
ATOM 1005 O O . TYR A 1 128 ? -3.343 -5.523 -1.999 1.00 98.25 128 TYR A O 1
ATOM 1013 N N . THR A 1 129 ? -2.013 -7.324 -2.145 1.00 97.19 129 THR A N 1
ATOM 1014 C CA . THR A 1 129 ? -3.140 -8.252 -2.006 1.00 97.19 129 THR A CA 1
ATOM 1015 C C . THR A 1 129 ? -3.702 -8.211 -0.584 1.00 97.19 129 THR A C 1
ATOM 1017 O O . THR A 1 129 ? -2.962 -8.038 0.386 1.00 97.19 129 THR A O 1
ATOM 1020 N N . PHE A 1 130 ? -5.005 -8.441 -0.428 1.00 96.25 130 PHE A N 1
ATOM 1021 C CA . PHE A 1 130 ? -5.638 -8.513 0.893 1.00 96.25 130 PHE A CA 1
ATOM 1022 C C . PHE A 1 130 ? -5.017 -9.602 1.773 1.00 96.25 130 PHE A C 1
ATOM 1024 O O . PHE A 1 130 ? -4.838 -9.399 2.970 1.00 96.25 130 PHE A O 1
ATOM 1031 N N . LYS A 1 131 ? -4.575 -10.710 1.165 1.00 94.44 131 LYS A N 1
ATOM 1032 C CA . LYS A 1 131 ? -3.816 -11.760 1.854 1.00 94.44 131 LYS A CA 1
ATOM 1033 C C . LYS A 1 131 ? -2.490 -11.240 2.419 1.00 94.44 131 LYS A C 1
ATOM 1035 O O . LYS A 1 131 ? -2.162 -11.538 3.563 1.00 94.44 131 LYS A O 1
ATOM 1040 N N . MET A 1 132 ? -1.734 -10.462 1.640 1.00 95.50 132 MET A N 1
ATOM 1041 C CA . MET A 1 132 ? -0.478 -9.856 2.104 1.00 95.50 132 MET A CA 1
ATOM 1042 C C . MET A 1 132 ? -0.718 -8.875 3.247 1.00 95.50 132 MET A C 1
ATOM 1044 O O . MET A 1 132 ? 0.004 -8.914 4.237 1.00 95.50 132 MET A O 1
ATOM 1048 N N . LEU A 1 133 ? -1.746 -8.036 3.127 1.00 97.31 133 LEU A N 1
ATOM 1049 C CA . LEU A 1 133 ? -2.099 -7.048 4.142 1.00 97.31 133 LEU A CA 1
ATOM 1050 C C . LEU A 1 133 ? -2.540 -7.721 5.450 1.00 97.31 133 LEU A C 1
ATOM 1052 O O . LEU A 1 133 ? -2.028 -7.357 6.510 1.00 97.31 133 LEU A O 1
ATOM 1056 N N . ARG A 1 134 ? -3.403 -8.747 5.405 1.00 95.50 134 ARG A N 1
ATOM 1057 C CA . ARG A 1 134 ? -3.775 -9.506 6.615 1.00 95.50 134 ARG A CA 1
ATOM 1058 C C . ARG A 1 134 ? -2.577 -10.179 7.264 1.00 95.5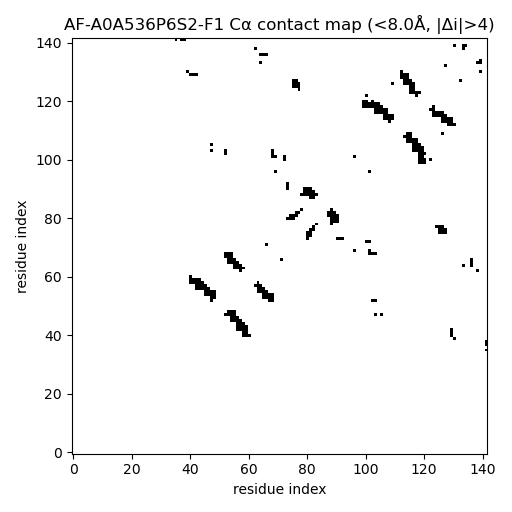0 134 ARG A C 1
ATOM 1060 O O . ARG A 1 134 ? -2.401 -10.047 8.469 1.00 95.50 134 ARG A O 1
ATOM 1067 N N . LYS A 1 135 ? -1.725 -10.833 6.473 1.00 94.50 135 LYS A N 1
ATOM 1068 C CA . LYS A 1 135 ? -0.501 -11.462 6.983 1.00 94.50 135 LYS A CA 1
ATOM 1069 C C . LYS A 1 135 ? 0.443 -10.448 7.632 1.00 94.50 135 LYS A C 1
ATOM 1071 O O . LYS A 1 135 ? 0.984 -10.707 8.700 1.00 94.50 135 LYS A O 1
ATOM 1076 N N . ALA A 1 136 ? 0.625 -9.279 7.020 1.00 94.88 136 ALA A N 1
ATOM 1077 C CA . ALA A 1 136 ? 1.446 -8.210 7.590 1.00 94.88 136 ALA A CA 1
ATOM 1078 C C . ALA A 1 136 ? 0.888 -7.681 8.925 1.00 94.88 136 ALA A C 1
ATOM 1080 O O . ALA A 1 136 ? 1.656 -7.210 9.757 1.00 94.88 136 ALA A O 1
ATOM 1081 N N . ALA A 1 137 ? -0.426 -7.794 9.139 1.00 95.44 137 ALA A N 1
ATOM 1082 C CA . ALA A 1 137 ? -1.100 -7.434 10.383 1.00 95.44 137 ALA A CA 1
ATOM 1083 C C . ALA A 1 137 ? -1.207 -8.594 11.398 1.00 95.44 137 ALA A C 1
ATOM 1085 O O . ALA A 1 137 ? -1.779 -8.404 12.468 1.00 95.44 137 ALA A O 1
ATOM 1086 N N . GLY A 1 138 ? -0.690 -9.791 11.083 1.00 94.56 138 GLY A N 1
ATOM 1087 C CA . GLY A 1 138 ? -0.824 -10.982 11.933 1.00 94.56 138 GLY A CA 1
ATOM 1088 C C . GLY A 1 138 ? -2.256 -11.521 12.035 1.00 94.56 138 GLY A C 1
ATOM 1089 O O . GLY A 1 138 ? -2.615 -12.143 13.033 1.00 94.56 138 GLY A O 1
ATOM 1090 N N . LEU A 1 139 ? -3.089 -11.248 11.026 1.00 91.06 139 LEU A N 1
ATOM 1091 C CA . LEU A 1 139 ? -4.511 -11.608 10.969 1.00 91.06 139 LEU A CA 1
ATOM 1092 C C . LEU A 1 139 ? -4.782 -12.889 10.153 1.00 91.06 139 LEU A C 1
ATOM 1094 O O . LEU A 1 139 ? -5.901 -13.108 9.687 1.00 91.06 139 LEU A O 1
ATOM 1098 N N . ASP A 1 140 ? -3.756 -13.705 9.930 1.00 73.00 140 ASP A N 1
ATOM 1099 C CA . ASP A 1 140 ? -3.735 -14.940 9.138 1.00 73.00 140 ASP A CA 1
ATOM 1100 C C . ASP A 1 140 ? -4.111 -16.208 9.936 1.00 73.00 140 ASP A C 1
ATOM 1102 O O . ASP A 1 140 ? -3.841 -17.326 9.501 1.00 73.00 140 ASP A O 1
ATOM 1106 N N . GLN A 1 141 ? -4.776 -16.042 11.083 1.00 53.66 141 GLN A N 1
ATOM 1107 C CA . GLN A 1 141 ? -5.328 -17.136 11.888 1.00 53.66 141 GLN A CA 1
ATOM 1108 C C . GLN A 1 141 ? -6.845 -17.228 11.660 1.00 53.66 141 GLN A C 1
ATOM 1110 O O . GLN A 1 141 ? -7.589 -16.373 12.143 1.00 53.66 141 GLN A O 1
ATOM 1115 N N . GLY A 1 142 ? -7.284 -18.247 10.915 1.00 47.22 142 GLY A N 1
ATOM 1116 C CA . GLY A 1 142 ? -8.693 -18.542 10.626 1.00 47.22 142 GLY A CA 1
ATOM 1117 C C . GLY A 1 142 ? -8.860 -19.752 9.726 1.00 47.22 142 GLY A C 1
ATOM 1118 O O . GLY A 1 142 ? -8.818 -19.561 8.491 1.00 47.22 142 GLY A O 1
#

Radius of gyration: 24.43 Å; Cα contacts (8 Å, |Δi|>4): 177; chains: 1; bounding box: 67×54×50 Å